Protein AF-X8DE89-F1 (afdb_monomer)

Mean predicted aligned error: 2.38 Å

Sequence (45 aa):
MSVRDVVGQERDRIYARQAGKFENFAEYERKTTRVIPVLGLTRVD

InterPro domains:
  IPR012349 FMN-binding split barrel [G3DSA:2.30.110.10] (1-44)

Structure (mmCIF, N/CA/C/O backbone):
data_AF-X8DE89-F1
#
_entry.id   AF-X8DE89-F1
#
loop_
_atom_site.group_PDB
_atom_site.id
_atom_site.type_symbol
_atom_site.label_atom_id
_atom_site.label_alt_id
_atom_site.label_comp_id
_atom_site.label_asym_id
_atom_site.label_entity_id
_atom_site.label_seq_id
_atom_site.pdbx_PDB_ins_code
_atom_site.Cartn_x
_atom_site.Cartn_y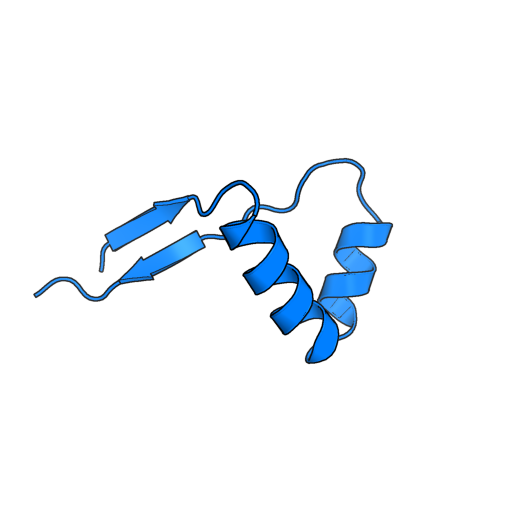
_atom_site.Cartn_z
_atom_site.occupancy
_atom_site.B_iso_or_equiv
_atom_site.auth_seq_id
_atom_site.auth_comp_id
_atom_site.auth_asym_id
_atom_site.auth_atom_id
_atom_site.pdbx_PDB_model_num
ATOM 1 N N . MET A 1 1 ? 12.410 6.533 -16.484 1.00 90.44 1 MET A N 1
ATOM 2 C CA . MET A 1 1 ? 11.729 5.626 -15.544 1.00 90.44 1 MET A CA 1
ATOM 3 C C . MET A 1 1 ? 10.239 5.875 -15.675 1.00 90.44 1 MET A C 1
ATOM 5 O O . MET A 1 1 ? 9.865 7.026 -15.854 1.00 90.44 1 MET A O 1
ATOM 9 N N . SER A 1 2 ? 9.419 4.829 -15.653 1.00 96.75 2 SER A N 1
ATOM 10 C CA . SER A 1 2 ? 7.961 4.921 -15.693 1.00 96.75 2 SER A CA 1
ATOM 11 C C . SER A 1 2 ? 7.389 4.595 -14.317 1.00 96.75 2 SER A C 1
ATOM 13 O O . SER A 1 2 ? 8.010 3.885 -13.516 1.00 96.75 2 SER A O 1
ATOM 15 N N . VAL A 1 3 ? 6.219 5.167 -14.041 1.00 98.06 3 VAL A N 1
ATOM 16 C CA . VAL A 1 3 ? 5.497 5.021 -12.777 1.00 98.06 3 VAL A CA 1
ATOM 17 C C . VAL A 1 3 ? 4.089 4.537 -13.092 1.00 98.06 3 VAL A C 1
ATOM 19 O O . VAL A 1 3 ? 3.459 5.048 -14.016 1.00 98.06 3 VAL A O 1
ATOM 22 N N . ARG A 1 4 ? 3.595 3.570 -12.320 1.00 98.00 4 ARG A N 1
ATOM 23 C CA . ARG A 1 4 ? 2.184 3.167 -12.333 1.00 98.00 4 ARG A CA 1
ATOM 24 C C . ARG A 1 4 ? 1.649 3.006 -10.921 1.00 98.00 4 ARG A C 1
ATOM 26 O O . ARG A 1 4 ? 2.395 2.605 -10.024 1.00 98.00 4 ARG A O 1
ATOM 33 N N . ASP A 1 5 ? 0.350 3.211 -10.759 1.00 98.19 5 ASP A N 1
ATOM 34 C CA . ASP A 1 5 ? -0.345 2.774 -9.555 1.00 98.19 5 ASP A CA 1
ATOM 35 C C . ASP A 1 5 ? -0.394 1.246 -9.515 1.00 98.19 5 ASP A C 1
ATOM 37 O O . ASP A 1 5 ? -0.699 0.570 -10.505 1.00 98.19 5 ASP A O 1
ATOM 41 N N . VAL A 1 6 ? -0.076 0.688 -8.351 1.00 98.50 6 VAL A N 1
ATOM 42 C CA . VAL A 1 6 ? -0.321 -0.717 -8.053 1.00 98.50 6 VAL A CA 1
ATOM 43 C C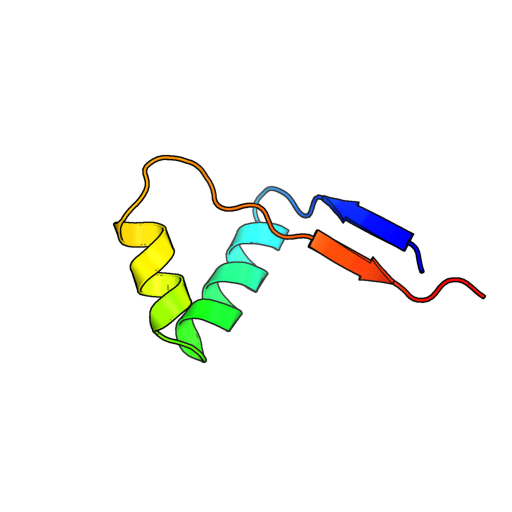 . VAL A 1 6 ? -1.599 -0.798 -7.236 1.00 98.50 6 VAL A C 1
ATOM 45 O O . VAL A 1 6 ? -1.733 -0.129 -6.211 1.00 98.50 6 VAL A O 1
ATOM 48 N N . VAL A 1 7 ? -2.540 -1.625 -7.688 1.00 98.12 7 VAL A N 1
ATOM 49 C CA . VAL A 1 7 ? -3.897 -1.697 -7.132 1.00 98.12 7 VAL A CA 1
ATOM 50 C C . VAL A 1 7 ? -4.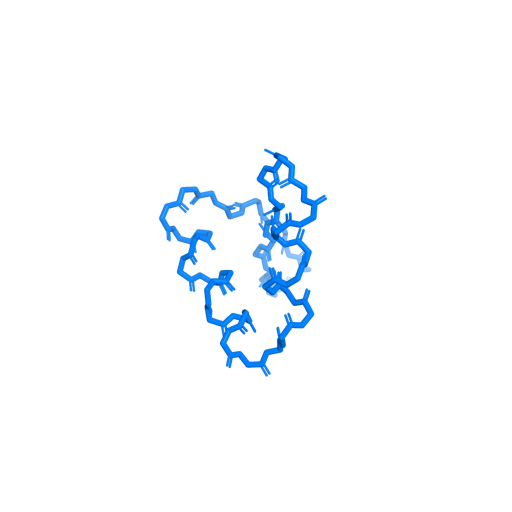316 -3.138 -6.831 1.00 98.12 7 VAL A C 1
ATOM 52 O O . VAL A 1 7 ? -3.693 -4.099 -7.289 1.00 98.12 7 VAL A O 1
ATOM 55 N N . GLY A 1 8 ? -5.381 -3.289 -6.040 1.00 97.75 8 GLY A N 1
ATOM 56 C CA . GLY A 1 8 ? -5.978 -4.582 -5.695 1.00 97.75 8 GLY A CA 1
ATOM 57 C C . GLY A 1 8 ? -5.000 -5.549 -5.020 1.00 97.75 8 GLY A C 1
ATOM 58 O O . GLY A 1 8 ? -4.116 -5.145 -4.268 1.00 97.75 8 GLY A O 1
ATOM 59 N N . GLN A 1 9 ? -5.121 -6.842 -5.333 1.00 98.38 9 GLN A N 1
ATOM 60 C CA . GLN A 1 9 ? -4.307 -7.886 -4.697 1.00 98.38 9 GLN A CA 1
ATOM 61 C C . GLN A 1 9 ? -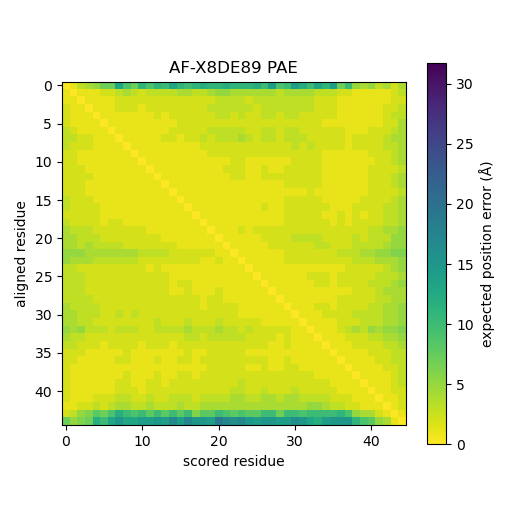2.798 -7.711 -4.902 1.00 98.38 9 GLN A C 1
ATOM 63 O O . GLN A 1 9 ? -2.017 -8.144 -4.058 1.00 98.38 9 GLN A O 1
ATOM 68 N N . GLU A 1 10 ? -2.364 -7.121 -6.019 1.00 98.31 10 GLU A N 1
ATOM 69 C CA . GLU A 1 10 ? -0.938 -6.873 -6.245 1.00 98.31 10 GLU A CA 1
ATOM 70 C C . GLU A 1 10 ? -0.400 -5.881 -5.205 1.00 98.31 10 GLU A C 1
ATOM 72 O O . GLU A 1 10 ? 0.647 -6.123 -4.598 1.00 98.31 10 GLU A O 1
ATOM 77 N N . ARG A 1 11 ? -1.163 -4.813 -4.937 1.00 98.31 11 ARG A N 1
ATOM 78 C CA . ARG A 1 11 ? -0.834 -3.815 -3.914 1.00 98.31 11 ARG A CA 1
ATOM 79 C C . ARG A 1 11 ? -0.738 -4.469 -2.549 1.00 98.31 11 ARG A C 1
ATOM 81 O O . ARG A 1 11 ? 0.251 -4.248 -1.856 1.00 98.31 11 ARG A O 1
ATOM 88 N N . ASP A 1 12 ? -1.723 -5.286 -2.189 1.00 98.38 12 ASP A N 1
ATOM 89 C CA . ASP A 1 12 ? -1.793 -5.894 -0.857 1.00 98.38 12 ASP A CA 1
ATOM 90 C C . ASP A 1 12 ? -0.617 -6.840 -0.608 1.00 98.38 12 ASP A C 1
ATOM 92 O O . ASP A 1 12 ? 0.025 -6.770 0.438 1.00 98.38 12 ASP A O 1
ATOM 96 N N . ARG A 1 13 ? -0.247 -7.658 -1.602 1.00 98.50 13 ARG A N 1
ATOM 97 C CA . ARG A 1 13 ? 0.928 -8.541 -1.509 1.00 98.50 13 ARG A CA 1
ATOM 98 C C . ARG A 1 13 ? 2.223 -7.752 -1.331 1.00 98.50 13 ARG A C 1
ATOM 100 O O . ARG A 1 13 ? 3.070 -8.132 -0.521 1.00 98.50 13 ARG A O 1
ATOM 107 N N . ILE A 1 14 ? 2.400 -6.665 -2.085 1.00 98.38 14 ILE A N 1
ATOM 108 C CA . ILE A 1 14 ? 3.601 -5.828 -1.984 1.00 98.38 14 ILE A CA 1
ATOM 109 C C . ILE A 1 14 ? 3.642 -5.115 -0.632 1.00 98.38 14 ILE A C 1
ATOM 111 O O . ILE A 1 14 ? 4.691 -5.125 0.014 1.00 98.38 14 ILE A O 1
ATOM 115 N N . TYR A 1 15 ? 2.522 -4.539 -0.193 1.00 98.31 15 TYR A N 1
ATOM 116 C CA . TYR A 1 15 ? 2.437 -3.817 1.072 1.00 98.31 15 TYR A CA 1
ATOM 117 C C . TYR A 1 15 ? 2.690 -4.749 2.263 1.00 98.31 15 TYR A C 1
ATOM 119 O O . TYR A 1 15 ? 3.547 -4.449 3.090 1.00 98.31 15 TYR A O 1
ATOM 127 N N . ALA A 1 16 ? 2.061 -5.930 2.289 1.00 98.19 16 ALA A N 1
ATOM 128 C CA . ALA A 1 16 ? 2.283 -6.944 3.321 1.00 98.19 16 ALA A CA 1
ATOM 129 C C . ALA A 1 16 ? 3.753 -7.386 3.393 1.00 98.19 16 ALA A C 1
ATOM 131 O O . ALA A 1 16 ? 4.315 -7.529 4.479 1.00 98.19 16 ALA A O 1
ATOM 132 N N . ARG A 1 17 ? 4.425 -7.534 2.241 1.00 98.38 17 ARG A N 1
ATOM 133 C CA . ARG A 1 17 ? 5.862 -7.841 2.204 1.00 98.38 17 ARG A CA 1
ATOM 134 C C . ARG A 1 17 ? 6.714 -6.725 2.817 1.00 98.38 17 ARG A C 1
ATOM 136 O O . ARG A 1 17 ? 7.724 -7.034 3.444 1.00 98.38 17 ARG A O 1
ATOM 143 N N . GLN A 1 18 ? 6.354 -5.455 2.612 1.00 98.31 18 GLN A N 1
ATOM 144 C CA . GLN A 1 18 ? 7.067 -4.327 3.225 1.00 98.31 18 GLN A CA 1
ATOM 145 C C . GLN A 1 18 ? 6.800 -4.260 4.728 1.00 98.31 18 GLN A C 1
ATOM 147 O O . GLN A 1 18 ? 7.754 -4.191 5.493 1.00 98.31 18 GLN A O 1
ATOM 152 N N . ALA A 1 19 ? 5.542 -4.388 5.150 1.00 98.00 19 ALA A N 1
ATOM 153 C CA . ALA A 1 19 ? 5.147 -4.433 6.557 1.00 98.00 19 ALA A CA 1
ATOM 154 C C . ALA A 1 19 ? 5.826 -5.572 7.337 1.00 98.00 19 ALA A C 1
ATOM 156 O O . ALA A 1 19 ? 6.209 -5.382 8.487 1.00 98.00 19 ALA A O 1
ATOM 157 N N . GLY A 1 20 ? 6.046 -6.728 6.701 1.00 97.75 20 GLY A N 1
ATOM 158 C CA . GLY A 1 20 ? 6.785 -7.841 7.304 1.00 97.75 20 GLY A CA 1
ATOM 159 C C . GLY A 1 20 ? 8.292 -7.601 7.464 1.00 97.75 20 GLY A C 1
ATOM 160 O O . GLY A 1 20 ? 8.931 -8.290 8.251 1.00 97.75 20 GLY A O 1
ATOM 161 N N . LYS A 1 21 ? 8.876 -6.648 6.727 1.00 98.06 21 LYS A N 1
ATOM 162 C CA . LYS A 1 21 ? 10.302 -6.278 6.831 1.00 98.06 21 LYS A CA 1
ATOM 163 C C . LYS A 1 21 ? 10.530 -5.020 7.662 1.00 98.06 21 LYS A C 1
ATOM 165 O O . LYS A 1 21 ? 11.572 -4.887 8.293 1.00 98.06 21 LYS A O 1
ATOM 170 N N . PHE A 1 22 ? 9.578 -4.097 7.619 1.00 97.44 22 PHE A N 1
ATOM 171 C CA . PHE A 1 22 ? 9.666 -2.769 8.198 1.00 97.44 22 PHE A CA 1
ATOM 172 C C . PHE A 1 22 ? 8.369 -2.473 8.954 1.00 97.44 22 PHE A C 1
ATOM 174 O O . PHE A 1 22 ? 7.330 -2.179 8.359 1.00 97.44 22 PHE A O 1
ATOM 181 N N . GLU A 1 23 ? 8.433 -2.558 10.282 1.00 94.75 23 GLU A N 1
ATOM 182 C CA . GLU A 1 23 ? 7.259 -2.479 11.161 1.00 94.75 23 GLU A CA 1
ATOM 183 C C . GLU A 1 23 ? 6.486 -1.154 11.037 1.00 94.75 23 GLU A C 1
ATOM 185 O O . GLU A 1 23 ? 5.261 -1.124 11.177 1.00 94.75 23 GLU A O 1
ATOM 190 N N . ASN A 1 24 ? 7.171 -0.064 10.687 1.00 97.56 24 ASN A N 1
ATOM 191 C CA . ASN A 1 24 ? 6.554 1.244 10.475 1.00 97.56 24 ASN A CA 1
ATOM 192 C C . ASN A 1 24 ? 5.479 1.229 9.372 1.00 97.56 24 ASN A C 1
ATOM 194 O O . ASN A 1 24 ? 4.497 1.957 9.483 1.00 97.56 24 ASN A O 1
ATOM 198 N N . PHE A 1 25 ? 5.601 0.379 8.344 1.00 97.94 25 PHE A N 1
ATOM 199 C CA . PHE A 1 25 ? 4.542 0.221 7.338 1.00 97.94 25 PHE A CA 1
ATOM 200 C C . PHE A 1 25 ? 3.262 -0.350 7.961 1.00 97.94 25 PHE A C 1
ATOM 202 O O . PHE A 1 25 ? 2.175 0.172 7.721 1.00 97.94 25 PHE A O 1
ATOM 209 N N . ALA A 1 26 ? 3.380 -1.363 8.822 1.00 97.38 26 ALA A N 1
ATOM 210 C CA . ALA A 1 26 ? 2.226 -1.909 9.535 1.00 97.38 26 ALA A CA 1
ATOM 211 C C . ALA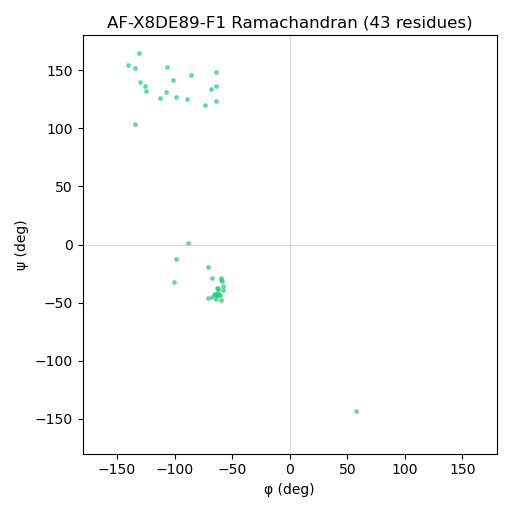 A 1 26 ? 1.590 -0.853 10.456 1.00 97.38 26 ALA A C 1
ATOM 213 O O . ALA A 1 26 ? 0.371 -0.788 10.598 1.00 97.38 26 ALA A O 1
ATOM 214 N N . GLU A 1 27 ? 2.409 -0.007 11.083 1.00 98.12 27 GLU A N 1
ATOM 215 C CA . GLU A 1 27 ? 1.927 1.089 11.923 1.00 98.12 27 GLU A CA 1
ATOM 216 C C . GLU A 1 27 ? 1.164 2.152 11.123 1.00 98.12 27 GLU A C 1
ATOM 218 O O . GLU A 1 27 ? 0.103 2.597 11.563 1.00 98.12 27 GLU A O 1
ATOM 223 N N . TYR A 1 28 ? 1.655 2.534 9.940 1.00 97.81 28 TYR A N 1
ATOM 224 C CA . TYR A 1 28 ? 0.956 3.481 9.071 1.00 97.81 28 TYR A CA 1
ATOM 225 C C . TYR A 1 28 ? -0.418 2.963 8.652 1.00 97.81 28 TYR A C 1
ATOM 227 O O . TYR A 1 28 ? -1.382 3.724 8.708 1.00 97.81 28 TYR A O 1
ATOM 235 N N . GLU A 1 29 ? -0.521 1.683 8.288 1.00 97.06 29 GLU A N 1
ATOM 236 C CA . GLU A 1 29 ? -1.794 1.056 7.920 1.00 97.06 29 GLU A CA 1
ATOM 237 C C . GLU A 1 29 ? -2.794 1.059 9.083 1.00 97.06 29 GLU A C 1
ATOM 239 O O . GLU A 1 29 ? -3.958 1.389 8.881 1.00 97.06 29 GLU A O 1
ATOM 244 N N . ARG A 1 30 ? -2.343 0.814 10.322 1.00 97.50 30 ARG A N 1
ATOM 245 C CA . ARG A 1 30 ? -3.207 0.898 11.518 1.00 97.50 30 ARG A CA 1
ATOM 246 C C . ARG A 1 30 ? -3.675 2.318 11.840 1.00 97.50 30 ARG A C 1
ATOM 248 O O . ARG A 1 30 ? -4.718 2.493 12.462 1.00 97.50 30 ARG A O 1
ATOM 255 N N . LYS A 1 31 ? -2.891 3.333 11.473 1.00 98.31 31 LYS A N 1
ATOM 256 C CA . LYS A 1 31 ? -3.13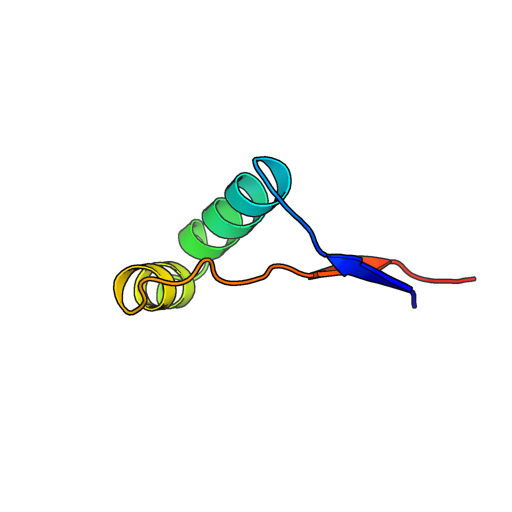9 4.743 11.817 1.00 98.31 31 LYS A CA 1
ATOM 257 C C . LYS A 1 31 ? -4.021 5.480 10.814 1.00 98.31 31 LYS A C 1
ATOM 259 O O . LYS A 1 31 ? -4.258 6.676 10.979 1.00 98.31 31 LYS A O 1
ATOM 264 N N . THR A 1 32 ? -4.493 4.816 9.765 1.00 97.62 32 THR A N 1
ATOM 265 C CA . THR A 1 32 ? -5.292 5.469 8.733 1.00 97.62 32 THR A CA 1
ATOM 266 C C . THR A 1 32 ? -6.437 4.589 8.258 1.00 97.62 32 THR A C 1
ATOM 268 O O . THR A 1 32 ? -6.381 3.370 8.329 1.00 97.62 32 THR A O 1
ATOM 271 N N . THR A 1 33 ? -7.493 5.224 7.761 1.00 97.12 33 THR A N 1
ATOM 272 C CA . THR A 1 33 ? -8.653 4.547 7.170 1.00 97.12 33 THR A CA 1
ATOM 273 C C . THR A 1 33 ? -8.588 4.502 5.644 1.00 97.12 33 THR A C 1
ATOM 275 O O . THR A 1 33 ? -9.361 3.782 5.017 1.00 97.12 33 THR A O 1
ATOM 278 N N . ARG A 1 34 ? -7.675 5.265 5.025 1.00 97.62 34 ARG A N 1
ATOM 279 C CA . ARG A 1 34 ? -7.473 5.255 3.570 1.00 97.62 34 ARG A CA 1
ATOM 280 C C . ARG A 1 34 ? -6.510 4.143 3.172 1.00 97.62 34 ARG A C 1
ATOM 282 O O . ARG A 1 34 ? -5.521 3.893 3.855 1.00 97.62 34 ARG A O 1
ATOM 289 N N . VAL A 1 35 ? -6.726 3.552 2.003 1.00 96.75 35 VAL A N 1
ATOM 290 C CA . VAL A 1 35 ? -5.750 2.626 1.420 1.00 96.75 35 VAL A CA 1
ATOM 291 C C . VAL A 1 35 ? -4.463 3.393 1.107 1.00 96.75 35 VAL A C 1
ATOM 293 O O . VAL A 1 35 ? 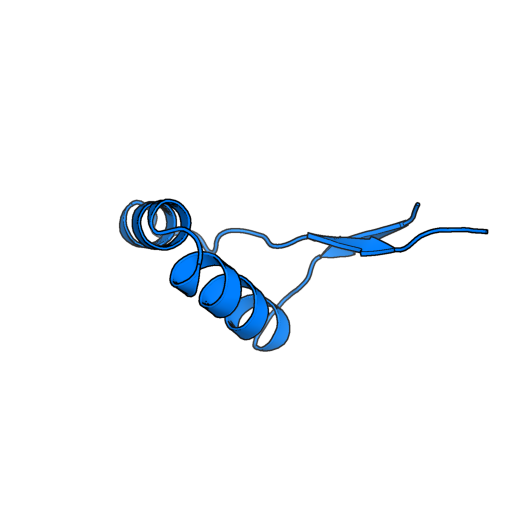-4.486 4.391 0.385 1.00 96.75 35 VAL A O 1
ATOM 296 N N . ILE A 1 36 ? -3.336 2.941 1.662 1.00 98.00 36 ILE A N 1
ATOM 297 C CA . ILE A 1 36 ? -2.026 3.550 1.402 1.00 98.00 36 ILE A CA 1
ATOM 298 C C . ILE A 1 36 ? -1.582 3.159 -0.018 1.00 98.00 36 ILE A C 1
ATOM 300 O O . ILE A 1 36 ? -1.450 1.954 -0.279 1.00 98.00 36 ILE A O 1
ATOM 304 N N . PRO A 1 37 ? -1.347 4.130 -0.925 1.00 98.19 37 PRO A N 1
ATOM 305 C CA . PRO A 1 37 ? -0.952 3.847 -2.302 1.00 98.19 37 PRO A CA 1
ATOM 306 C C . PRO A 1 37 ? 0.407 3.151 -2.389 1.00 98.19 37 PRO A C 1
ATOM 308 O O . PRO A 1 37 ? 1.303 3.403 -1.582 1.00 98.19 37 PRO A O 1
ATOM 311 N N . VAL A 1 38 ? 0.572 2.309 -3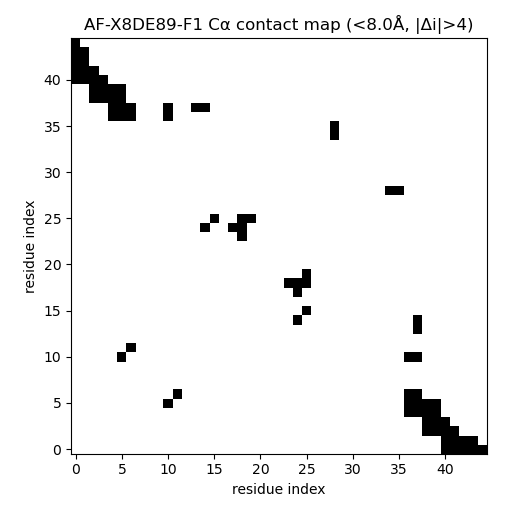.407 1.00 98.50 38 VAL A N 1
ATOM 312 C CA . VAL A 1 38 ? 1.847 1.681 -3.768 1.00 98.50 38 VAL A CA 1
ATOM 313 C C . VAL A 1 38 ? 2.135 2.010 -5.226 1.00 98.50 38 VAL A C 1
ATOM 315 O O . VAL A 1 38 ? 1.267 1.841 -6.078 1.00 98.50 38 VAL A O 1
ATOM 318 N N . LEU A 1 39 ? 3.357 2.462 -5.509 1.00 98.44 39 LEU A N 1
ATOM 319 C CA . LEU A 1 39 ? 3.792 2.818 -6.856 1.00 98.44 39 LEU A CA 1
ATOM 320 C C . LEU A 1 39 ? 4.774 1.782 -7.400 1.00 98.44 39 LEU A C 1
ATOM 322 O O . LEU A 1 39 ? 5.748 1.414 -6.741 1.00 98.44 39 LEU A O 1
ATOM 326 N N . GLY A 1 40 ? 4.511 1.329 -8.621 1.00 97.81 40 GLY A N 1
ATOM 327 C CA . GLY A 1 40 ? 5.392 0.470 -9.393 1.00 97.81 40 GLY A CA 1
ATOM 328 C C . GLY A 1 40 ? 6.349 1.328 -10.205 1.00 97.81 40 GLY A C 1
ATOM 329 O O . GLY A 1 40 ? 5.914 2.198 -10.955 1.00 97.81 40 GLY A O 1
ATOM 330 N N . LEU A 1 41 ? 7.645 1.079 -10.047 1.00 98.00 41 LEU A N 1
ATOM 331 C CA . LEU A 1 41 ? 8.716 1.830 -10.690 1.00 98.00 41 LEU A CA 1
ATOM 332 C C . LEU A 1 41 ? 9.423 0.917 -11.691 1.00 98.00 41 LEU A C 1
ATOM 334 O O . LEU A 1 41 ? 9.861 -0.175 -11.329 1.00 98.00 41 LEU A O 1
ATOM 338 N N . THR A 1 42 ? 9.534 1.335 -12.947 1.00 97.50 42 THR A N 1
ATOM 339 C CA . THR A 1 42 ? 10.209 0.550 -13.992 1.00 97.50 42 THR A CA 1
ATOM 340 C C . THR A 1 42 ? 11.222 1.422 -14.722 1.00 97.50 42 THR A C 1
ATOM 342 O O . THR A 1 42 ? 10.992 2.609 -14.970 1.00 97.50 42 THR A O 1
ATOM 345 N N . ARG A 1 43 ? 1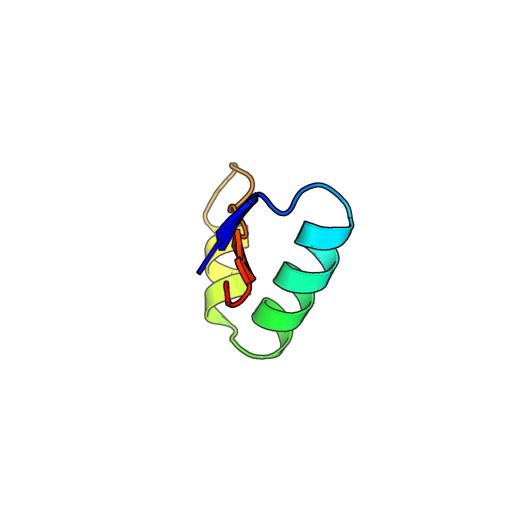2.397 0.866 -15.033 1.00 97.38 43 ARG A N 1
ATOM 346 C CA . ARG A 1 43 ? 13.385 1.566 -15.858 1.00 97.38 43 ARG A CA 1
ATOM 347 C C . ARG A 1 43 ? 12.785 1.771 -17.254 1.00 97.38 43 ARG A C 1
ATOM 349 O O . ARG A 1 43 ? 12.141 0.869 -17.769 1.00 97.38 43 ARG A O 1
ATOM 356 N N . VAL A 1 44 ? 12.954 2.968 -17.813 1.00 90.06 44 VAL A N 1
ATOM 357 C CA . VAL A 1 44 ? 12.694 3.190 -19.246 1.00 90.06 44 VAL A CA 1
ATOM 358 C C . VAL A 1 44 ? 14.052 3.189 -19.915 1.00 90.06 44 VAL A C 1
ATOM 360 O O . VAL A 1 44 ? 15.012 3.671 -19.298 1.00 90.06 44 VAL A O 1
ATOM 363 N N . ASP A 1 45 ? 14.110 2.600 -21.094 1.00 79.88 45 ASP A N 1
ATOM 364 C CA . ASP A 1 45 ? 15.312 2.584 -21.918 1.00 79.88 45 ASP A CA 1
ATOM 365 C C . ASP A 1 45 ? 15.617 3.973 -22.493 1.00 79.88 45 ASP A C 1
ATOM 367 O O . ASP A 1 45 ? 14.657 4.753 -22.715 1.00 79.88 45 ASP A O 1
#

pLDDT: mean 97.11, std 3.1, range [79.88, 98.5]

Foldseek 3Di:
DDKDWDDDPRQVVVLVVCCVVPVVSVVVVVVDPDDDIDMDDDDDD

Nearest PDB structures (foldseek):
  8d4w-assembly1_A-2  TM=9.675E-01  e=9.825E-03  Mycolicibacterium smegmatis
  7kl8-assembly1_B  TM=8.715E-01  e=2.301E-01  Mycobacterium tuberculosis
  4y9i-assembly1_A  TM=8.917E-01  e=2.665E-01  Mycolicibacterium smegmatis MC2 155
  4ewp-assembly3_F  TM=4.558E-01  e=4.654E+00  Micrococcus luteus NCTC 2665

Solvent-accessible surface area (backbone atoms only — not comparable to full-atom values): 2824 Å² total; per-residue (Å²): 103,48,78,42,84,42,59,69,72,63,28,52,56,53,50,52,56,46,27,76,75,38,60,66,53,49,51,53,58,73,73,47,92,67,86,80,86,41,76,45,78,43,87,56,135

Organism: NCBI:txid1299321

Radius of gyration: 11.84 Å; Cα contacts (8 Å, |Δi|>4): 41; chains: 1; bounding box: 24×14×34 Å

Secondary structure (DSSP, 8-state):
-EEEEE-HHHHHHHHHHHHTT-HHHHHHHHT-SSPPPEEEEE---